Protein AF-A0A3M3E6B9-F1 (afdb_monomer)

Organism: NCBI:txid47879

Radius of gyration: 16.89 Å; Cα contacts (8 Å, |Δi|>4): 86; chains: 1; bounding box: 37×37×41 Å

pLDDT: mean 90.01, std 6.6, range [58.75, 96.94]

Mean predicted aligned error: 5.12 Å

Solvent-accessible surface area (backbone atoms only — not comparable to full-atom values): 5939 Å² total; per-residue (Å²): 136,54,74,67,59,53,51,61,72,67,60,70,94,80,84,87,85,82,83,78,96,73,82,84,88,84,56,85,86,48,67,36,75,68,52,74,84,90,70,56,98,88,55,73,71,60,54,49,97,86,68,47,69,35,45,66,51,27,27,39,25,44,85,79,45,98,71,78,62,78,94,49,68,90,52,55,68,50,67,54,63,41,74,83,83,127

Sequence (86 aa):
MDIQEIKQRLARPAVKLIAGGFRPTGTDEESWLGKVFLFRPDEGLPANQAGQPLLPYAQFYLPALPVNNPL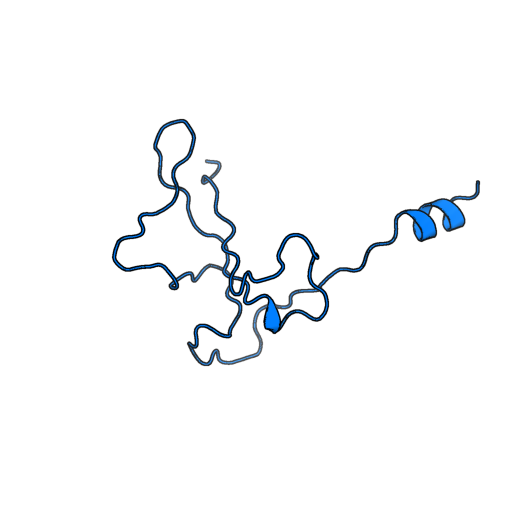LAGVRVLTPVGCRSG

Foldseek 3Di:
DDPVVVCVVPDDDDFDDDDDDDDDPPDLQDKFAQDDDDDDPPDDADADPVRHGWGWGIKDQQVPTPDDDPVCPPPRIDTDTHDPPD

Nearest PDB structures (foldseek):
  1pv5-assembly1_A  TM=6.751E-01  e=9.438E-01  Bacillus subtilis

Structure (mmCIF, N/CA/C/O backbone):
data_AF-A0A3M3E6B9-F1
#
_entry.id   AF-A0A3M3E6B9-F1
#
loop_
_atom_site.group_PDB
_atom_site.id
_atom_site.type_symbol
_atom_site.label_atom_id
_atom_site.label_alt_id
_atom_site.label_comp_id
_atom_site.label_asym_id
_atom_site.label_entity_id
_atom_site.label_seq_id
_atom_site.pdbx_PDB_ins_code
_atom_site.Cartn_x
_atom_site.Cartn_y
_atom_site.Cartn_z
_atom_site.occupancy
_atom_site.B_iso_or_equiv
_atom_site.auth_seq_id
_atom_site.auth_comp_id
_atom_site.auth_asym_id
_atom_site.auth_atom_id
_atom_site.pdbx_PDB_model_num
ATOM 1 N N . MET A 1 1 ? -21.969 26.711 15.512 1.00 71.94 1 MET A N 1
ATOM 2 C CA . MET A 1 1 ? -21.125 25.504 15.497 1.00 71.94 1 MET A CA 1
ATOM 3 C C . MET A 1 1 ? -19.741 25.937 15.924 1.00 71.94 1 MET A C 1
ATOM 5 O O . MET A 1 1 ? -19.166 26.790 15.255 1.00 71.94 1 MET A O 1
ATOM 9 N N . ASP A 1 2 ? -19.284 25.459 17.074 1.00 95.19 2 ASP A N 1
ATOM 10 C CA . ASP A 1 2 ? -17.973 25.814 17.633 1.00 95.19 2 ASP A CA 1
ATOM 11 C C . ASP A 1 2 ? -16.844 25.034 16.934 1.00 95.19 2 ASP A C 1
ATOM 13 O O . ASP A 1 2 ? -17.066 23.945 16.401 1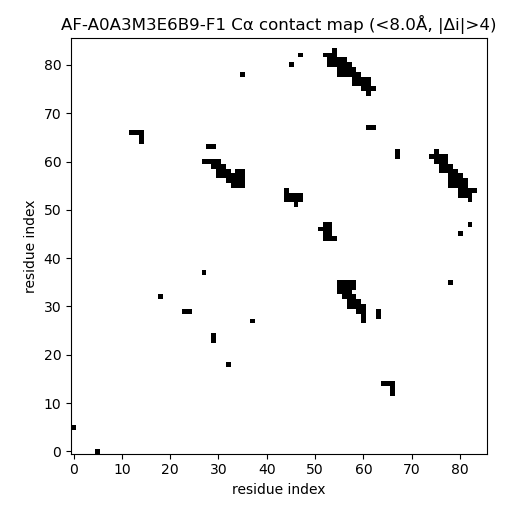.00 95.19 2 ASP A O 1
ATOM 17 N N . ILE A 1 3 ? -15.619 25.571 16.948 1.00 96.56 3 ILE A N 1
ATOM 18 C CA . ILE A 1 3 ? -14.436 24.971 16.320 1.00 96.56 3 ILE A CA 1
ATOM 19 C C . ILE A 1 3 ? -14.186 23.528 16.783 1.00 96.56 3 ILE A C 1
ATOM 21 O O . ILE A 1 3 ? -13.715 22.711 15.988 1.00 96.56 3 ILE A O 1
ATOM 25 N N . GLN A 1 4 ? -14.520 23.182 18.032 1.00 96.94 4 GLN A N 1
ATOM 26 C CA . GLN A 1 4 ? -14.365 21.812 18.531 1.00 96.94 4 GLN A CA 1
ATOM 27 C C . GLN A 1 4 ? -15.353 20.847 17.876 1.00 96.94 4 GLN A C 1
ATOM 29 O O . GLN A 1 4 ? -14.967 19.747 17.479 1.00 96.94 4 GLN A O 1
ATOM 34 N N . GLU A 1 5 ? -16.595 21.282 17.666 1.00 96.25 5 GLU A N 1
ATOM 35 C CA . GLU A 1 5 ? -17.602 20.499 16.943 1.00 96.25 5 GLU A CA 1
ATOM 36 C C . GLU A 1 5 ? -17.181 20.282 15.484 1.00 96.25 5 GLU A C 1
ATOM 38 O O . GLU A 1 5 ? -17.359 19.190 14.940 1.00 96.25 5 GLU A O 1
ATOM 43 N N . ILE A 1 6 ? -16.565 21.293 14.853 1.00 96.62 6 ILE A N 1
ATOM 44 C CA . ILE A 1 6 ? -16.005 21.156 13.498 1.00 96.62 6 ILE A CA 1
ATOM 45 C C . ILE A 1 6 ? -14.906 20.090 13.480 1.00 96.62 6 ILE A C 1
ATOM 47 O O . ILE A 1 6 ? -14.947 19.176 12.655 1.00 96.62 6 ILE A O 1
ATOM 51 N N . LYS A 1 7 ? -13.947 20.167 14.409 1.00 96.31 7 LYS A N 1
ATOM 52 C CA . LYS A 1 7 ? -12.828 19.215 14.492 1.00 96.31 7 LYS A CA 1
ATOM 53 C C . LYS A 1 7 ? -13.307 17.780 14.693 1.00 96.31 7 LYS A C 1
ATOM 55 O O . LYS A 1 7 ? -12.815 16.884 14.013 1.00 96.31 7 LYS A O 1
ATOM 60 N N . GLN A 1 8 ? -14.288 17.563 15.568 1.00 95.19 8 GLN A N 1
ATOM 61 C CA . GLN A 1 8 ? -14.850 16.231 15.802 1.00 95.19 8 GLN A CA 1
ATOM 62 C C . GLN A 1 8 ? -15.559 15.674 14.562 1.00 95.19 8 GLN A C 1
ATOM 64 O O . GLN A 1 8 ? -15.380 14.504 14.234 1.00 95.19 8 GLN A O 1
ATOM 69 N N . ARG A 1 9 ? -16.307 16.508 13.826 1.00 95.94 9 ARG A N 1
ATOM 70 C CA . ARG A 1 9 ? -16.984 16.089 12.583 1.00 95.94 9 ARG A CA 1
ATOM 71 C C . ARG A 1 9 ? -16.014 15.766 11.445 1.00 95.94 9 ARG A C 1
ATOM 73 O O . ARG A 1 9 ? -16.321 14.918 10.609 1.00 95.94 9 ARG A O 1
ATOM 80 N N . LEU A 1 10 ? -14.869 16.446 11.399 1.00 95.38 10 LEU A N 1
ATOM 81 C CA . LEU A 1 10 ? -13.829 16.229 10.389 1.00 95.38 10 LEU A CA 1
ATOM 82 C C . LEU A 1 10 ? -12.870 15.088 10.740 1.00 95.38 10 LEU A C 1
ATOM 84 O O . LEU A 1 10 ? -12.144 14.627 9.860 1.00 95.38 10 LEU A O 1
ATOM 88 N N . ALA A 1 11 ? -12.852 14.632 11.994 1.00 94.25 11 ALA A N 1
ATOM 89 C CA . ALA A 1 11 ? -11.970 13.560 12.425 1.00 94.25 11 ALA A CA 1
ATOM 90 C C . ALA A 1 11 ? -12.220 12.281 11.607 1.00 94.25 11 ALA A C 1
ATOM 92 O O . ALA A 1 11 ? -13.355 11.828 11.426 1.00 94.25 11 ALA A O 1
ATOM 93 N N . ARG A 1 12 ? -11.132 11.687 11.114 1.00 92.56 12 ARG A N 1
ATOM 94 C CA . ARG A 1 12 ? -11.128 10.411 10.395 1.00 92.56 12 ARG A CA 1
ATOM 95 C C . ARG A 1 12 ? -10.067 9.493 10.997 1.00 92.56 12 ARG A C 1
ATOM 97 O O . ARG A 1 12 ? -9.024 9.997 11.420 1.00 92.56 12 ARG A O 1
ATOM 104 N N . PRO A 1 13 ? -10.299 8.169 11.023 1.00 92.00 13 PRO A N 1
ATOM 105 C CA . PRO A 1 13 ? -9.241 7.218 11.327 1.00 92.00 13 PRO A CA 1
ATOM 106 C C . PRO A 1 13 ? -8.052 7.433 10.388 1.00 92.00 13 PRO A C 1
ATOM 108 O O . PRO A 1 13 ? -8.233 7.636 9.187 1.00 92.00 13 PRO A O 1
ATOM 111 N N . ALA A 1 14 ? -6.845 7.390 10.940 1.00 92.12 14 ALA A N 1
ATOM 112 C CA . ALA A 1 14 ? -5.611 7.564 10.191 1.00 92.12 14 ALA A CA 1
ATOM 113 C C . ALA A 1 14 ? -4.576 6.543 10.657 1.00 92.12 14 ALA A C 1
ATOM 115 O O . ALA A 1 14 ? -4.513 6.196 11.837 1.00 92.12 14 ALA A O 1
ATOM 116 N N . VAL A 1 15 ? -3.745 6.087 9.724 1.00 91.94 15 VAL A N 1
ATOM 117 C CA . VAL A 1 15 ? -2.603 5.224 10.022 1.00 91.94 15 VAL A CA 1
ATOM 118 C C . VAL A 1 15 ? -1.356 6.091 10.109 1.00 91.94 15 VAL A C 1
ATOM 120 O O . VAL A 1 15 ? -1.020 6.803 9.163 1.00 91.94 15 VAL A O 1
ATOM 123 N N . LYS A 1 16 ? -0.643 6.014 11.235 1.00 92.38 16 LYS A N 1
ATOM 124 C CA . LYS A 1 16 ? 0.698 6.589 11.357 1.00 92.38 16 LYS A CA 1
ATOM 125 C C . LYS A 1 16 ? 1.721 5.550 10.911 1.00 92.38 16 LYS A C 1
ATOM 127 O O . LYS A 1 16 ? 1.862 4.512 11.549 1.00 92.38 16 LYS A O 1
ATOM 132 N N . LEU A 1 17 ? 2.447 5.853 9.842 1.00 89.38 17 LEU A N 1
ATOM 133 C CA . LEU A 1 17 ? 3.536 5.020 9.341 1.00 89.38 17 LEU A CA 1
ATOM 134 C C . LEU A 1 17 ? 4.863 5.518 9.920 1.00 89.38 17 LEU A C 1
ATOM 136 O O . LEU A 1 17 ? 5.134 6.720 9.913 1.00 89.38 17 LEU A O 1
A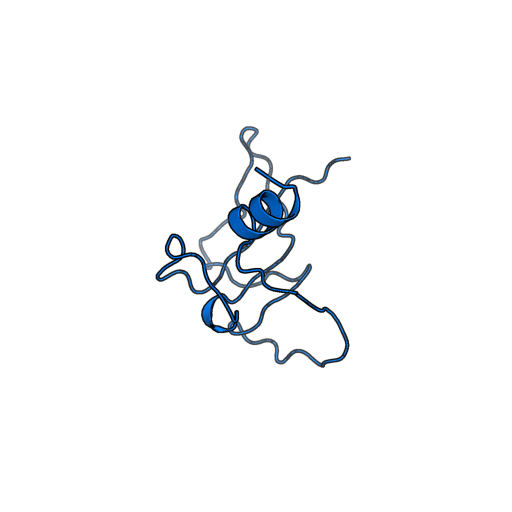TOM 140 N N . ILE A 1 18 ? 5.677 4.600 10.438 1.00 89.25 18 ILE A N 1
ATOM 141 C CA . ILE A 1 18 ? 6.996 4.890 11.009 1.00 89.25 18 ILE A CA 1
ATOM 142 C C . ILE A 1 18 ? 8.011 4.035 10.255 1.00 89.25 18 ILE A C 1
ATOM 144 O O . ILE A 1 18 ? 7.826 2.828 10.126 1.00 89.25 18 ILE A O 1
ATOM 148 N N . ALA A 1 19 ? 9.059 4.669 9.736 1.00 87.50 19 ALA A N 1
ATOM 149 C CA . ALA A 1 19 ? 10.111 4.003 8.979 1.00 87.50 19 ALA A CA 1
ATOM 150 C C . ALA A 1 19 ? 11.404 3.904 9.798 1.00 87.50 19 ALA A C 1
ATOM 152 O O . ALA A 1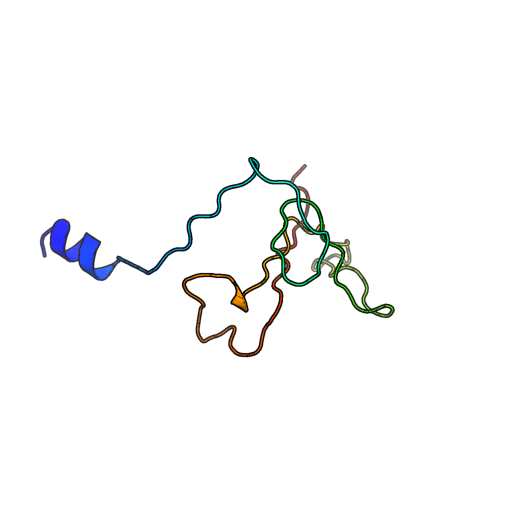 19 ? 11.710 4.791 10.595 1.00 87.50 19 ALA A O 1
ATOM 153 N N . GLY A 1 20 ? 12.183 2.848 9.548 1.00 83.38 20 GLY A N 1
ATOM 154 C CA . GLY A 1 20 ? 13.441 2.577 10.245 1.00 83.38 20 GLY A CA 1
ATOM 155 C C . GLY A 1 20 ? 13.257 1.879 11.597 1.00 83.38 20 GLY A C 1
ATOM 156 O O . GLY A 1 20 ? 12.144 1.697 12.081 1.00 83.38 20 GLY A O 1
ATOM 157 N N . GLY A 1 21 ? 14.370 1.454 12.200 1.00 83.81 21 GLY A N 1
ATOM 158 C CA . GLY A 1 21 ? 14.376 0.830 13.530 1.00 83.81 21 GLY A CA 1
ATOM 159 C C . GLY A 1 21 ? 14.102 -0.679 13.566 1.00 83.81 21 GLY A C 1
ATOM 160 O O . GLY A 1 21 ? 14.057 -1.249 14.650 1.00 83.81 21 GLY A O 1
ATOM 161 N N . PHE A 1 22 ? 13.966 -1.343 12.415 1.00 81.62 22 PHE A N 1
ATOM 162 C CA . PHE A 1 22 ? 13.839 -2.801 12.327 1.00 81.62 22 PHE A CA 1
ATOM 163 C C . PHE A 1 22 ? 14.558 -3.355 11.092 1.00 81.62 22 PHE A C 1
ATOM 165 O O . PHE A 1 22 ? 14.815 -2.633 10.126 1.00 81.62 22 PHE A O 1
ATOM 172 N N . ARG A 1 23 ? 14.896 -4.649 11.130 1.00 83.56 23 ARG A N 1
ATOM 173 C CA . ARG A 1 23 ? 15.443 -5.380 9.983 1.00 83.56 23 ARG A CA 1
ATOM 174 C C . ARG A 1 23 ? 14.276 -5.998 9.202 1.00 83.56 23 ARG A C 1
ATOM 176 O O . ARG A 1 23 ? 13.564 -6.805 9.793 1.00 83.56 23 ARG A O 1
ATOM 183 N N . PRO A 1 24 ? 14.071 -5.647 7.924 1.00 82.81 24 PRO A N 1
ATOM 184 C CA . PRO A 1 24 ? 12.974 -6.213 7.144 1.00 82.81 24 PRO A CA 1
ATOM 185 C C . PRO A 1 24 ? 13.128 -7.721 6.920 1.00 82.81 24 PRO A C 1
ATOM 187 O O . PRO A 1 24 ? 14.260 -8.200 6.773 1.00 82.81 24 PRO A O 1
ATOM 190 N N . THR A 1 25 ? 12.014 -8.451 6.839 1.00 87.00 25 THR A N 1
ATOM 191 C CA . THR A 1 25 ? 12.034 -9.895 6.545 1.00 87.00 25 THR A CA 1
ATOM 192 C C . THR A 1 25 ? 12.152 -10.181 5.052 1.00 87.00 25 THR A C 1
ATOM 194 O O . THR A 1 25 ? 12.656 -11.237 4.674 1.00 87.00 25 THR A O 1
ATOM 197 N N . GLY A 1 26 ? 11.764 -9.228 4.197 1.00 84.12 26 GLY A N 1
ATOM 198 C CA . GLY A 1 26 ? 11.832 -9.406 2.744 1.00 84.12 26 GLY A CA 1
ATOM 199 C C . GLY A 1 26 ? 10.626 -10.143 2.164 1.00 84.12 26 GLY A C 1
ATOM 200 O O . GLY A 1 26 ? 10.702 -10.604 1.029 1.00 84.12 26 GLY A O 1
ATOM 201 N N . THR A 1 27 ? 9.542 -10.261 2.931 1.00 88.88 27 THR A N 1
ATOM 202 C CA . THR A 1 27 ? 8.297 -10.908 2.501 1.00 88.88 27 THR A CA 1
ATOM 203 C C . THR A 1 27 ? 7.372 -9.917 1.793 1.00 88.88 27 THR A C 1
ATOM 205 O O . THR A 1 27 ? 7.496 -8.697 1.939 1.00 88.88 27 THR A O 1
ATOM 208 N N . ASP A 1 28 ? 6.432 -10.437 1.007 1.00 87.25 28 ASP A N 1
ATOM 209 C CA . ASP A 1 28 ? 5.366 -9.663 0.359 1.00 87.25 28 ASP A CA 1
ATOM 210 C C . ASP A 1 28 ? 4.232 -9.266 1.327 1.00 87.25 28 ASP A C 1
ATOM 212 O O . ASP A 1 28 ? 3.360 -8.473 0.971 1.00 87.25 28 ASP A O 1
ATOM 216 N N . GLU A 1 29 ? 4.291 -9.745 2.572 1.00 92.19 29 GLU A N 1
ATOM 217 C CA . GLU A 1 29 ? 3.399 -9.389 3.683 1.00 92.19 29 GLU A CA 1
ATOM 218 C C . GLU A 1 29 ? 3.932 -8.209 4.521 1.00 92.19 29 GLU A C 1
ATOM 220 O O . GLU A 1 29 ? 3.507 -7.973 5.653 1.00 92.19 29 GLU A O 1
ATOM 225 N N . GLU A 1 30 ? 4.860 -7.433 3.958 1.00 91.06 30 GLU A N 1
ATOM 226 C CA . GLU A 1 30 ? 5.440 -6.240 4.571 1.00 91.06 30 GLU A CA 1
ATOM 227 C C . GLU A 1 30 ? 5.169 -4.979 3.745 1.00 91.06 30 GLU A C 1
ATOM 229 O O . GLU A 1 30 ? 5.070 -5.001 2.515 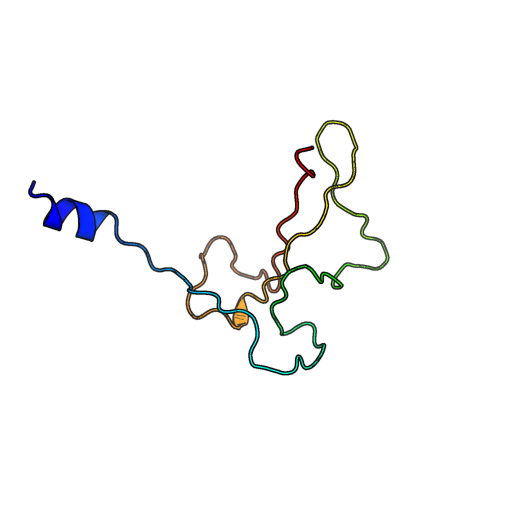1.00 91.06 30 GLU A O 1
ATOM 234 N N . SER A 1 31 ? 5.094 -3.844 4.444 1.00 92.00 31 SER A N 1
ATOM 235 C CA . SER A 1 31 ? 5.061 -2.526 3.811 1.00 92.00 31 SER A CA 1
ATOM 236 C C . SER A 1 31 ? 6.471 -1.965 3.631 1.00 92.00 31 SER A C 1
ATOM 238 O O . SER A 1 31 ? 7.324 -2.104 4.507 1.00 92.00 31 SER A O 1
ATOM 240 N N . TRP A 1 32 ? 6.695 -1.264 2.524 1.00 90.75 32 TRP A N 1
ATOM 241 C CA . TRP A 1 32 ? 7.993 -0.755 2.103 1.00 90.75 32 TRP A CA 1
ATOM 242 C C . TRP A 1 32 ? 7.900 0.680 1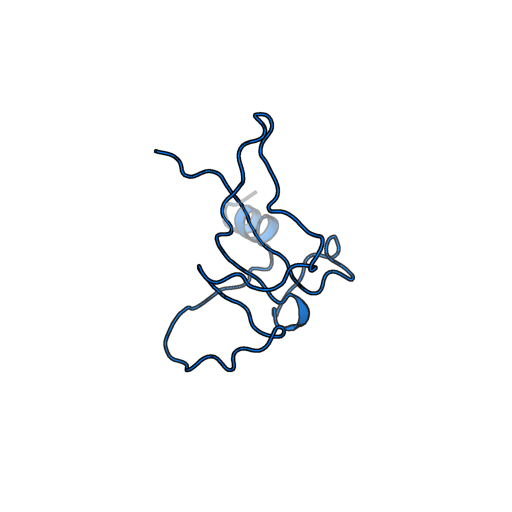.592 1.00 90.75 32 TRP A C 1
ATOM 244 O O . TRP A 1 32 ? 6.959 1.046 0.893 1.00 90.75 32 TRP A O 1
ATOM 254 N N . LEU A 1 33 ? 8.919 1.485 1.894 1.00 89.25 33 LEU A N 1
ATOM 255 C CA . LEU A 1 33 ? 9.127 2.802 1.289 1.00 89.25 33 LEU A CA 1
ATOM 256 C C . LEU A 1 33 ? 10.320 2.723 0.333 1.00 89.25 33 LEU A C 1
ATOM 258 O O . LEU A 1 33 ? 11.366 2.187 0.693 1.00 89.25 33 LEU A O 1
ATOM 262 N N . GLY A 1 34 ? 10.161 3.219 -0.894 1.00 80.81 34 GLY A N 1
ATOM 263 C CA . GLY A 1 34 ? 11.200 3.259 -1.931 1.00 80.81 34 GLY A CA 1
ATOM 264 C C . GLY A 1 34 ? 11.592 1.909 -2.548 1.00 80.81 34 GLY A C 1
ATOM 265 O O . GLY A 1 34 ? 12.236 1.892 -3.593 1.00 80.81 34 GLY A O 1
ATOM 266 N N . LYS A 1 35 ? 11.195 0.782 -1.945 1.00 77.69 35 LYS A N 1
ATOM 267 C CA . LYS A 1 35 ? 11.399 -0.567 -2.481 1.00 77.69 35 LYS A CA 1
ATOM 268 C C . LYS A 1 35 ? 10.052 -1.173 -2.850 1.00 77.69 35 LYS A C 1
ATOM 270 O O . LYS A 1 35 ? 9.237 -1.439 -1.976 1.00 77.69 35 LYS A O 1
ATOM 275 N N . VAL A 1 36 ? 9.843 -1.411 -4.137 1.00 78.38 36 VAL A N 1
ATOM 276 C CA . VAL A 1 36 ? 8.669 -2.120 -4.652 1.00 78.38 36 VAL A CA 1
ATOM 277 C C . VAL A 1 36 ? 9.165 -3.264 -5.506 1.00 78.38 36 VAL A C 1
ATOM 279 O O . VAL A 1 36 ? 10.049 -3.082 -6.340 1.00 78.38 36 VAL A O 1
ATOM 282 N N . PHE A 1 37 ? 8.649 -4.452 -5.230 1.00 78.81 37 PHE A N 1
ATOM 283 C CA . PHE A 1 37 ? 9.111 -5.687 -5.860 1.00 78.81 37 PHE A CA 1
ATOM 284 C C . PHE A 1 37 ? 7.968 -6.649 -6.178 1.00 78.81 37 PHE A C 1
ATOM 286 O O . PHE A 1 37 ? 8.208 -7.650 -6.845 1.00 78.81 37 PHE A O 1
ATOM 293 N N . LEU A 1 38 ? 6.745 -6.365 -5.716 1.00 87.62 38 LEU A N 1
ATOM 294 C CA . LEU A 1 38 ? 5.584 -7.177 -6.039 1.00 87.62 38 LEU A CA 1
ATOM 295 C C . LEU A 1 38 ? 4.913 -6.644 -7.307 1.00 87.62 38 LEU A C 1
ATOM 297 O O . LEU A 1 38 ? 4.315 -5.570 -7.300 1.00 87.62 38 LEU A O 1
ATOM 301 N N . PHE A 1 39 ? 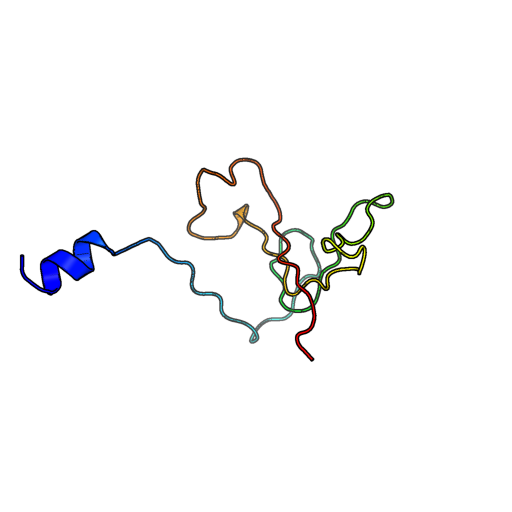5.033 -7.410 -8.381 1.00 87.88 39 PHE A N 1
ATOM 302 C CA . PHE A 1 39 ? 4.359 -7.220 -9.663 1.00 87.88 39 PHE A CA 1
ATOM 303 C C . PHE A 1 39 ? 4.287 -8.581 -10.362 1.00 87.88 39 PHE A C 1
ATOM 305 O O . PHE A 1 39 ? 5.085 -9.480 -10.065 1.00 87.88 39 PHE A O 1
ATOM 312 N N . ARG A 1 40 ? 3.314 -8.774 -11.256 1.00 86.50 40 ARG A N 1
ATOM 313 C CA . ARG A 1 40 ? 3.263 -10.014 -12.047 1.00 86.50 40 ARG A CA 1
ATOM 314 C C . ARG A 1 40 ? 4.385 -10.039 -13.095 1.00 86.50 40 ARG A C 1
ATOM 316 O O . ARG A 1 40 ? 4.800 -8.981 -13.554 1.00 86.50 40 ARG A O 1
ATOM 323 N N . PRO A 1 41 ? 4.859 -11.219 -13.534 1.00 88.38 41 PRO A N 1
ATOM 324 C CA . PRO A 1 41 ? 5.897 -11.310 -14.566 1.00 88.38 41 PRO A CA 1
ATOM 325 C C . PRO A 1 41 ? 5.541 -10.609 -15.888 1.00 88.38 41 PRO A C 1
ATOM 327 O O . PRO A 1 41 ? 6.430 -10.168 -16.609 1.00 88.38 41 PRO A O 1
ATOM 330 N N . ASP A 1 42 ? 4.249 -10.522 -16.202 1.00 92.06 42 ASP A N 1
ATOM 331 C CA . ASP A 1 42 ? 3.675 -9.874 -17.383 1.00 92.06 42 ASP A CA 1
ATOM 332 C C . ASP A 1 42 ? 3.200 -8.431 -17.123 1.00 92.06 42 ASP A C 1
ATOM 334 O O . ASP A 1 42 ? 2.698 -7.765 -18.029 1.00 92.06 42 ASP A O 1
ATOM 338 N N . GLU A 1 43 ? 3.369 -7.924 -15.901 1.00 89.38 43 GLU A N 1
ATOM 339 C CA . GLU A 1 43 ? 2.961 -6.578 -15.512 1.00 89.38 43 GLU A CA 1
ATOM 340 C C . GLU A 1 43 ? 4.094 -5.574 -15.747 1.00 89.38 43 GLU A C 1
ATOM 342 O O . GLU A 1 43 ? 5.168 -5.640 -15.146 1.00 89.38 43 GLU A O 1
ATOM 347 N N . GLY A 1 44 ? 3.842 -4.613 -16.637 1.00 87.00 44 GLY A N 1
ATOM 348 C CA . GLY A 1 44 ? 4.704 -3.449 -16.816 1.00 87.00 44 GLY A CA 1
ATOM 349 C C . GLY A 1 44 ? 4.451 -2.376 -15.758 1.00 87.00 44 GLY A C 1
ATOM 350 O O . GLY A 1 44 ? 3.424 -2.366 -15.079 1.00 87.00 44 GLY A O 1
ATOM 351 N N . LEU A 1 45 ? 5.367 -1.411 -15.656 1.00 88.75 45 LEU A N 1
ATOM 352 C CA . LEU A 1 45 ? 5.111 -0.220 -14.848 1.00 88.75 45 LEU A CA 1
ATOM 353 C C . LEU A 1 45 ? 3.922 0.563 -15.426 1.00 88.75 45 LEU A C 1
ATOM 355 O O . LEU A 1 45 ? 3.852 0.745 -16.647 1.00 88.75 45 LEU A O 1
ATOM 359 N N . PRO A 1 46 ? 3.018 1.080 -14.576 1.00 91.69 46 PRO A N 1
ATOM 360 C CA . PRO A 1 46 ? 1.953 1.954 -15.042 1.00 91.69 46 PRO A CA 1
ATOM 361 C C . PRO A 1 46 ? 2.555 3.204 -15.689 1.00 91.69 46 PRO A C 1
ATOM 363 O O . PRO A 1 46 ? 3.594 3.699 -15.253 1.00 91.69 46 PRO A O 1
ATOM 366 N N . ALA A 1 47 ? 1.892 3.726 -16.718 1.00 93.94 47 ALA A N 1
ATOM 367 C CA . ALA A 1 47 ? 2.321 4.918 -17.437 1.00 93.94 47 ALA A CA 1
ATOM 368 C C . ALA A 1 47 ? 1.369 6.095 -17.192 1.00 93.94 47 ALA A C 1
ATOM 370 O O . ALA A 1 47 ? 0.180 5.911 -16.925 1.00 93.94 47 ALA A O 1
ATOM 371 N N . ASN A 1 48 ? 1.889 7.318 -17.296 1.00 93.38 48 ASN A N 1
ATOM 372 C CA . ASN A 1 48 ? 1.057 8.518 -17.337 1.00 93.38 48 ASN A CA 1
ATOM 373 C C . ASN A 1 48 ? 0.342 8.661 -18.699 1.00 93.38 48 ASN A C 1
ATOM 375 O O . ASN A 1 48 ? 0.525 7.860 -19.614 1.00 93.38 48 ASN A O 1
ATOM 379 N N . GLN A 1 49 ? -0.449 9.726 -18.857 1.00 94.38 49 GLN A N 1
ATOM 380 C CA . GLN A 1 49 ? -1.176 10.012 -20.104 1.00 94.38 49 GLN A CA 1
ATOM 381 C C . GLN A 1 49 ? -0.264 10.226 -21.327 1.00 94.38 49 GLN A C 1
ATOM 383 O O . GLN A 1 49 ? -0.714 10.053 -22.454 1.00 94.38 49 GLN A O 1
ATOM 388 N N . ALA A 1 50 ? 1.008 10.575 -21.118 1.00 94.31 50 ALA A N 1
ATOM 389 C CA . ALA A 1 50 ? 2.011 10.724 -22.171 1.00 94.31 50 ALA A CA 1
ATOM 390 C C . ALA A 1 50 ? 2.777 9.415 -22.463 1.00 94.31 50 ALA A C 1
ATOM 392 O O . ALA A 1 50 ? 3.750 9.431 -23.214 1.00 94.31 50 ALA A O 1
ATOM 393 N N . GLY A 1 51 ? 2.385 8.289 -21.854 1.00 93.56 51 GLY A N 1
ATOM 394 C CA . GLY A 1 51 ? 3.050 6.994 -22.018 1.00 93.56 51 GLY A CA 1
ATOM 395 C C . GLY A 1 51 ? 4.367 6.858 -21.246 1.00 93.56 51 GLY A C 1
ATOM 396 O O . GLY A 1 51 ? 5.089 5.882 -21.436 1.00 93.56 51 GLY A O 1
ATOM 397 N N . GLN A 1 52 ? 4.701 7.808 -20.371 1.00 93.75 52 GLN A N 1
ATOM 398 C CA . GLN A 1 52 ? 5.931 7.754 -19.583 1.00 93.75 52 GLN A CA 1
ATOM 399 C C . GLN A 1 52 ? 5.727 6.868 -18.344 1.00 93.7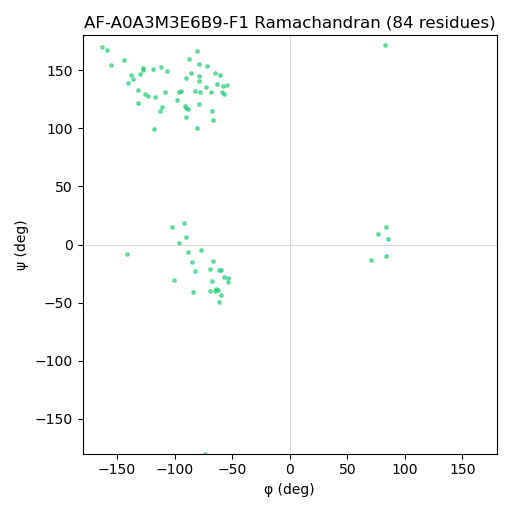5 52 GLN A C 1
ATOM 401 O O . GLN A 1 52 ? 4.747 7.080 -17.621 1.00 93.75 52 GLN A O 1
ATOM 406 N N . PRO A 1 53 ? 6.642 5.923 -18.053 1.00 92.06 53 PRO A N 1
ATOM 407 C CA . PRO A 1 53 ? 6.550 5.077 -16.869 1.00 92.06 53 PRO A CA 1
ATOM 408 C C . PRO A 1 53 ? 6.521 5.888 -15.571 1.00 92.06 53 PRO A C 1
ATOM 410 O O . PRO A 1 53 ? 7.299 6.828 -15.381 1.00 92.06 53 PRO A O 1
ATOM 413 N N . LEU A 1 54 ? 5.637 5.496 -14.661 1.00 92.44 54 LEU A N 1
ATOM 414 C CA . LEU A 1 54 ? 5.557 6.033 -13.313 1.00 92.44 54 LEU A CA 1
ATOM 415 C C . LEU A 1 54 ? 6.521 5.290 -12.394 1.00 92.44 54 LEU A C 1
ATOM 417 O O . LEU A 1 54 ? 6.762 4.090 -12.534 1.00 92.44 54 LEU A O 1
ATOM 421 N N . LEU A 1 55 ? 7.055 6.015 -11.418 1.00 90.88 55 LEU A N 1
ATOM 422 C CA . LEU A 1 55 ? 7.960 5.462 -10.428 1.00 90.88 55 LEU A CA 1
ATOM 423 C C . LEU A 1 55 ? 7.188 5.097 -9.163 1.00 90.88 55 LEU A C 1
ATOM 425 O O . LEU A 1 55 ? 6.433 5.930 -8.654 1.00 90.88 55 LEU A O 1
ATOM 429 N N . PRO A 1 56 ? 7.376 3.882 -8.635 1.00 91.06 56 PRO A N 1
ATOM 430 C CA . PRO A 1 56 ? 6.768 3.498 -7.379 1.00 91.06 56 PRO A CA 1
ATOM 431 C C . PRO A 1 56 ? 7.461 4.194 -6.205 1.00 91.06 56 PRO A C 1
ATOM 433 O O . PRO A 1 56 ? 8.689 4.239 -6.121 1.00 91.06 56 PRO A O 1
ATOM 436 N N . TYR A 1 57 ? 6.667 4.718 -5.274 1.00 91.62 57 TYR A N 1
ATOM 437 C CA . TYR A 1 57 ? 7.177 5.384 -4.071 1.00 91.62 57 TYR A CA 1
ATOM 438 C C . TYR A 1 57 ? 7.141 4.488 -2.838 1.00 91.62 57 TYR A C 1
ATOM 440 O O . TYR A 1 57 ? 7.966 4.642 -1.937 1.00 91.62 57 TYR A O 1
ATOM 448 N N . ALA A 1 58 ? 6.181 3.569 -2.779 1.00 92.44 58 ALA A N 1
ATOM 449 C CA . ALA A 1 58 ? 5.962 2.686 -1.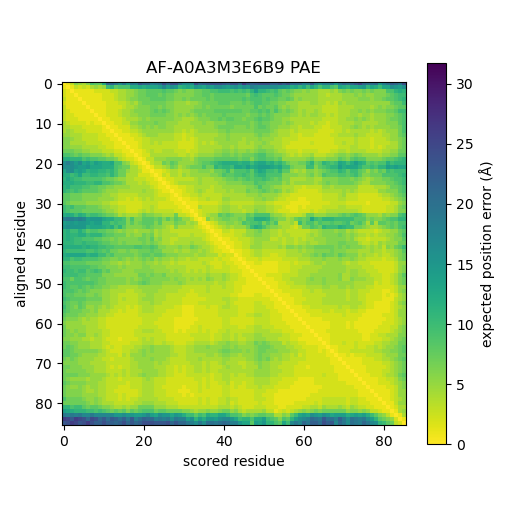645 1.00 92.44 58 ALA A CA 1
ATOM 450 C C . ALA A 1 58 ? 5.172 1.443 -2.070 1.00 92.44 58 ALA A C 1
ATOM 452 O O . ALA A 1 58 ? 4.576 1.411 -3.144 1.00 92.44 58 ALA A O 1
ATOM 453 N N . GLN A 1 59 ? 5.138 0.450 -1.192 1.00 92.94 59 GLN A N 1
ATOM 454 C CA . GLN A 1 59 ? 4.271 -0.717 -1.260 1.00 92.94 59 GLN A CA 1
ATOM 455 C C . GLN A 1 59 ? 3.633 -0.880 0.120 1.00 92.94 59 GLN A C 1
ATOM 457 O O . GLN A 1 59 ? 4.348 -0.995 1.109 1.00 92.94 59 GLN A O 1
ATOM 462 N N . PHE A 1 60 ? 2.308 -0.868 0.218 1.00 93.62 60 PHE A N 1
ATOM 463 C CA . PHE A 1 60 ? 1.596 -1.031 1.485 1.00 93.62 60 PHE A CA 1
ATOM 464 C C . PHE A 1 60 ? 0.868 -2.364 1.512 1.00 93.62 60 PHE A C 1
ATOM 466 O O . PHE A 1 60 ? -0.042 -2.583 0.713 1.00 93.62 60 PHE A O 1
ATOM 473 N N . TYR A 1 61 ? 1.241 -3.229 2.452 1.00 94.38 61 TYR A N 1
ATOM 474 C CA . TYR A 1 61 ? 0.500 -4.450 2.745 1.00 94.38 61 TYR A CA 1
ATOM 475 C C . TYR A 1 61 ? -0.701 -4.106 3.634 1.00 94.38 61 TYR A C 1
ATOM 477 O O . TYR A 1 61 ? -0.569 -3.894 4.841 1.00 94.38 61 TYR A O 1
ATOM 485 N N . LEU A 1 62 ? -1.878 -4.001 3.014 1.00 95.44 62 LEU A N 1
ATOM 486 C CA . LEU A 1 62 ? -3.100 -3.500 3.648 1.00 95.44 62 LEU A CA 1
ATOM 487 C C . LEU A 1 62 ? -3.588 -4.362 4.826 1.00 95.44 62 LEU A C 1
ATOM 489 O O . LEU A 1 62 ? -3.993 -3.779 5.832 1.00 95.44 62 LEU A O 1
ATOM 493 N N . PRO A 1 63 ? -3.519 -5.711 4.795 1.00 94.88 63 PRO A N 1
ATOM 494 C CA . PRO A 1 63 ? -3.968 -6.539 5.918 1.00 94.88 63 PRO A CA 1
ATOM 495 C C . PRO A 1 63 ? -3.234 -6.286 7.242 1.00 94.88 63 PRO A C 1
ATOM 497 O O . PRO A 1 63 ? -3.788 -6.584 8.295 1.00 94.88 63 PRO A O 1
ATOM 500 N N . ALA A 1 64 ? -2.020 -5.725 7.208 1.00 93.12 64 ALA A N 1
ATOM 501 C CA . ALA A 1 64 ? -1.274 -5.365 8.415 1.00 93.12 64 ALA A CA 1
ATOM 502 C C . ALA A 1 64 ? -1.584 -3.948 8.938 1.00 93.12 64 ALA A C 1
ATOM 504 O O . ALA A 1 64 ? -1.090 -3.566 10.000 1.00 93.12 64 ALA A O 1
ATOM 505 N N . LEU A 1 65 ? -2.372 -3.143 8.214 1.00 93.62 65 LEU A N 1
ATOM 506 C CA . LEU A 1 65 ? -2.728 -1.796 8.658 1.00 93.62 65 LEU A CA 1
ATOM 507 C C . LEU A 1 65 ? -3.851 -1.845 9.710 1.00 93.62 65 LEU A C 1
ATOM 509 O O . LEU A 1 65 ? -4.813 -2.597 9.551 1.00 93.62 65 LEU A O 1
ATOM 513 N N . PRO A 1 66 ? -3.791 -1.002 10.758 1.00 93.75 66 PRO A N 1
ATOM 514 C CA . PRO A 1 66 ? -4.774 -1.020 11.844 1.00 93.75 66 PRO A CA 1
ATOM 515 C C . PRO A 1 66 ? -6.162 -0.527 11.412 1.00 93.75 66 PRO A C 1
ATOM 517 O O . PRO A 1 66 ? -7.154 -0.829 12.069 1.00 93.75 66 PRO A O 1
ATOM 520 N N . VAL A 1 67 ? -6.241 0.242 10.322 1.00 93.12 67 VAL A N 1
ATOM 521 C CA . VAL A 1 67 ? -7.495 0.655 9.686 1.00 93.12 67 VAL A CA 1
ATOM 522 C C . VAL A 1 67 ? -7.328 0.621 8.169 1.00 93.12 67 VAL A C 1
ATOM 524 O O . VAL A 1 67 ? -6.298 1.046 7.649 1.00 93.12 67 VAL A O 1
ATOM 527 N N . ASN A 1 68 ? -8.354 0.143 7.463 1.00 91.62 68 ASN A N 1
ATOM 528 C CA . ASN A 1 68 ? -8.402 0.082 6.002 1.00 91.62 68 ASN A CA 1
ATOM 529 C C . ASN A 1 68 ? -9.679 0.739 5.474 1.00 91.62 68 ASN A C 1
ATOM 531 O O . ASN A 1 68 ? -10.717 0.737 6.138 1.00 91.62 68 ASN A O 1
ATOM 535 N N . ASN A 1 69 ? -9.607 1.302 4.268 1.00 90.44 69 ASN A N 1
ATOM 536 C CA . ASN A 1 69 ? -10.777 1.863 3.603 1.00 90.44 69 ASN A CA 1
ATOM 537 C C . ASN A 1 69 ? -11.631 0.725 3.004 1.00 90.44 69 ASN A C 1
ATOM 539 O O . ASN A 1 69 ? -11.070 -0.105 2.289 1.00 90.44 69 ASN A O 1
ATOM 543 N N . PRO A 1 70 ? -12.961 0.692 3.219 1.00 92.19 70 PRO A N 1
ATOM 544 C CA . PRO A 1 70 ? -13.843 -0.309 2.612 1.00 92.19 70 PRO A CA 1
ATOM 545 C C . PRO A 1 70 ? -13.743 -0.406 1.083 1.00 92.19 70 PRO A C 1
ATOM 547 O O . PRO A 1 70 ? -13.937 -1.481 0.527 1.00 92.19 70 PRO A O 1
ATOM 550 N N . LEU A 1 71 ? -13.389 0.688 0.399 1.00 94.62 71 LEU A N 1
ATOM 551 C CA . LEU A 1 71 ? -13.172 0.702 -1.054 1.00 94.62 71 LEU A CA 1
ATOM 552 C C . LEU A 1 71 ? -11.961 -0.131 -1.503 1.00 94.62 71 LEU A C 1
ATOM 554 O O . LEU A 1 71 ? -11.816 -0.407 -2.688 1.00 94.62 71 LEU A O 1
ATOM 558 N N . LEU A 1 72 ? -11.093 -0.521 -0.569 1.00 93.56 72 LEU A N 1
ATOM 559 C CA . LEU A 1 72 ? -9.927 -1.369 -0.808 1.00 93.56 72 LEU A CA 1
ATOM 560 C C . LEU A 1 72 ? -10.167 -2.820 -0.352 1.00 93.56 72 LEU A C 1
ATOM 562 O O . LEU A 1 72 ? -9.215 -3.585 -0.208 1.00 93.56 72 LEU A O 1
ATOM 566 N N . ALA A 1 73 ? -11.418 -3.221 -0.100 1.00 94.50 73 ALA A N 1
ATOM 567 C CA . ALA A 1 73 ? -11.738 -4.595 0.281 1.00 94.50 73 ALA A CA 1
ATOM 568 C C . ALA A 1 73 ? -11.242 -5.597 -0.779 1.00 94.50 73 ALA A C 1
ATOM 570 O O . ALA A 1 73 ? -11.495 -5.442 -1.971 1.00 94.50 73 ALA A O 1
ATOM 571 N N . GLY A 1 74 ? -10.519 -6.629 -0.334 1.00 94.94 74 GLY A N 1
ATOM 572 C CA . GLY A 1 74 ? -9.906 -7.636 -1.210 1.00 94.94 74 GLY A CA 1
ATOM 573 C C . GLY A 1 74 ? -8.550 -7.236 -1.806 1.00 94.94 74 GLY A C 1
ATOM 574 O O . GLY A 1 74 ? -7.850 -8.095 -2.339 1.00 94.94 74 GLY A O 1
ATOM 575 N N . VAL A 1 75 ? -8.125 -5.976 -1.670 1.00 94.81 75 VAL A N 1
ATOM 576 C CA . VAL A 1 75 ? -6.779 -5.543 -2.064 1.00 94.81 75 VAL A CA 1
ATOM 577 C C . VAL A 1 75 ? -5.789 -5.952 -0.972 1.00 94.81 75 VAL A C 1
ATOM 579 O O . VAL A 1 75 ? -5.917 -5.538 0.178 1.00 94.81 75 VAL A O 1
ATOM 582 N N . ARG A 1 76 ? -4.782 -6.767 -1.317 1.00 94.62 76 ARG A N 1
ATOM 583 C CA . ARG A 1 76 ? -3.702 -7.124 -0.374 1.00 94.62 76 ARG A CA 1
ATOM 584 C C . ARG A 1 76 ? -2.591 -6.081 -0.341 1.00 94.62 76 ARG A C 1
ATOM 586 O O . ARG A 1 76 ? -2.084 -5.768 0.730 1.00 94.62 76 ARG A O 1
ATOM 593 N N . VAL A 1 77 ? -2.214 -5.556 -1.504 1.00 93.94 77 VAL A N 1
ATOM 594 C CA . VAL A 1 77 ? -1.072 -4.652 -1.652 1.00 93.94 77 VAL A CA 1
ATOM 595 C C . VAL A 1 77 ? -1.466 -3.436 -2.479 1.00 93.94 77 VAL A C 1
ATOM 597 O O . VAL A 1 77 ? -2.087 -3.576 -3.530 1.00 93.94 77 VAL A O 1
ATOM 600 N N . LEU A 1 78 ? -1.100 -2.249 -1.996 1.00 93.94 78 LEU A N 1
ATOM 601 C CA . LEU A 1 78 ? -1.279 -0.977 -2.691 1.00 93.94 78 LEU A CA 1
ATOM 602 C C . LEU A 1 78 ? 0.082 -0.342 -2.982 1.00 93.94 78 LEU A C 1
ATOM 604 O O . LEU A 1 78 ? 0.867 -0.116 -2.062 1.00 93.94 78 LEU A O 1
ATOM 608 N N . THR A 1 79 ? 0.320 0.013 -4.242 1.00 94.12 79 THR A N 1
ATOM 609 C CA . THR A 1 79 ? 1.577 0.616 -4.701 1.00 94.12 79 THR A CA 1
ATOM 610 C C . THR A 1 79 ? 1.314 2.017 -5.252 1.00 94.12 79 THR A C 1
ATOM 612 O O . THR A 1 79 ? 0.876 2.151 -6.396 1.00 94.12 79 THR A O 1
ATOM 615 N N . PRO A 1 80 ? 1.553 3.088 -4.474 1.00 93.00 80 PRO A N 1
ATOM 616 C CA . PRO A 1 80 ? 1.482 4.448 -4.985 1.00 93.00 80 PRO A CA 1
ATOM 617 C C . PRO A 1 80 ? 2.622 4.706 -5.971 1.00 93.00 80 PRO A C 1
ATOM 619 O O . PRO A 1 80 ? 3.793 4.453 -5.670 1.00 93.00 80 PRO A O 1
ATOM 622 N N . VAL A 1 81 ? 2.271 5.256 -7.128 1.00 92.69 81 VAL A N 1
ATOM 623 C CA . VAL A 1 81 ? 3.188 5.567 -8.227 1.00 92.69 81 VAL A CA 1
ATOM 624 C C . VAL A 1 81 ? 3.031 7.026 -8.649 1.00 92.69 81 VAL A C 1
ATOM 626 O O . VAL A 1 81 ? 1.950 7.601 -8.515 1.00 92.69 81 VAL A O 1
ATOM 629 N N . GLY A 1 82 ? 4.090 7.634 -9.178 1.00 92.00 82 GLY A N 1
ATOM 630 C CA . GLY A 1 82 ? 4.024 9.001 -9.690 1.00 92.00 82 GLY A CA 1
ATOM 631 C C . GLY A 1 82 ? 5.184 9.376 -10.604 1.00 92.00 82 GLY A C 1
ATOM 632 O O . GLY A 1 82 ? 6.164 8.644 -10.749 1.00 92.00 82 GLY A O 1
ATOM 633 N N . CYS A 1 83 ? 5.060 10.531 -11.254 1.00 89.94 83 CYS A N 1
ATOM 634 C CA . CYS A 1 83 ? 6.143 11.118 -12.035 1.00 89.94 83 CYS A CA 1
ATOM 635 C C . CYS A 1 83 ? 7.143 11.803 -11.098 1.00 89.94 83 CYS A C 1
ATOM 637 O O . CYS A 1 83 ? 6.755 12.413 -10.103 1.00 89.94 83 CYS A O 1
ATOM 639 N N . ARG A 1 84 ? 8.438 11.765 -11.421 1.00 76.31 84 ARG A N 1
ATOM 640 C CA . ARG A 1 84 ? 9.378 12.702 -10.795 1.00 76.31 84 ARG A CA 1
ATOM 641 C C . ARG A 1 84 ? 9.044 14.104 -11.292 1.00 76.31 84 ARG A C 1
ATOM 643 O O . ARG A 1 84 ? 9.192 14.375 -12.479 1.00 76.31 84 ARG A O 1
ATOM 650 N N . SER A 1 85 ? 8.602 14.970 -10.390 1.00 66.06 85 SER A N 1
ATOM 651 C CA . SER A 1 85 ? 8.637 16.412 -10.612 1.00 66.06 85 SER A CA 1
ATOM 652 C C . SER A 1 85 ? 10.112 16.810 -10.652 1.00 66.06 85 SER A C 1
ATOM 654 O O . SER A 1 85 ? 10.797 16.693 -9.634 1.00 66.06 85 SER A O 1
ATOM 656 N N . GLY A 1 86 ? 10.615 17.133 -11.843 1.00 58.75 86 GLY A N 1
ATOM 657 C CA . GLY A 1 86 ? 11.911 17.793 -12.011 1.00 58.75 86 GLY A CA 1
ATOM 658 C C . GLY A 1 86 ? 11.839 19.252 -11.595 1.00 58.75 86 GLY A C 1
ATOM 659 O O . GLY A 1 86 ? 10.725 19.819 -11.670 1.00 58.75 86 GLY A O 1
#

Secondary structure (DSSP, 8-state):
--HHHHHHHH----PPP--SSS-----TTS-EES------TTPPPPB-TTSPBPEE-EEEEGGGSSS--GGGTT--EE--EE----